Protein AF-X1IGQ1-F1 (afdb_monomer_lite)

Rad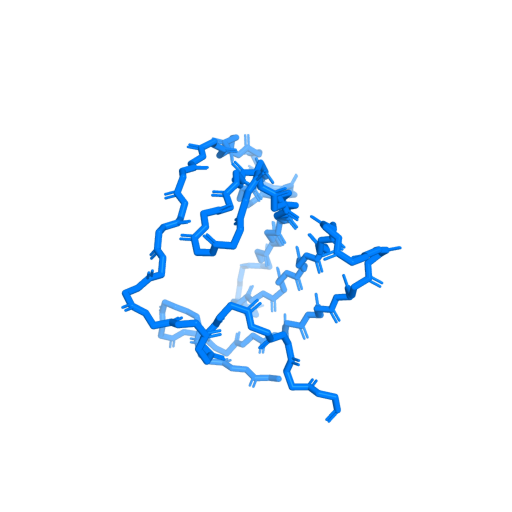ius of gyration: 13.38 Å; chains: 1; bounding box: 31×25×34 Å

Organism: NCBI:txid412755

Sequence (78 aa):
MGIFAGKPGLSYDRLLSDRLRLQADLWNPDAERFDLRLHYRLRPGLDLTLGGYEIFSGSEPLIGLRYYLSEAEARPHE

Foldseek 3Di:
DDADPNWDKDWDWDDPDPFKIWIWIFTDPPQTKIWIWIWGHPDQQKTWIWIWIRPPNDTDTDTDMGGDPDSVVSDDDD

Secondary structure (DSSP, 8-state):
-EEETTEEEEEEEEEEETTEEEEEEEE-TTS-EEEEEEEEEEETTEEEEEEEE-TTTS-EEEEEEEE-SSTTTTSPP-

pLDDT: mean 84.14, std 12.56, range [38.84, 95.69]

Structure (mmCIF, N/CA/C/O backbone):
data_AF-X1IGQ1-F1
#
_entry.id   AF-X1IGQ1-F1
#
loop_
_atom_site.group_PDB
_atom_site.id
_atom_site.type_symbol
_atom_site.label_atom_id
_atom_site.label_alt_id
_atom_site.label_comp_id
_atom_site.label_asym_id
_atom_site.label_entity_id
_atom_site.label_seq_id
_atom_site.pdbx_PDB_ins_code
_atom_site.Ca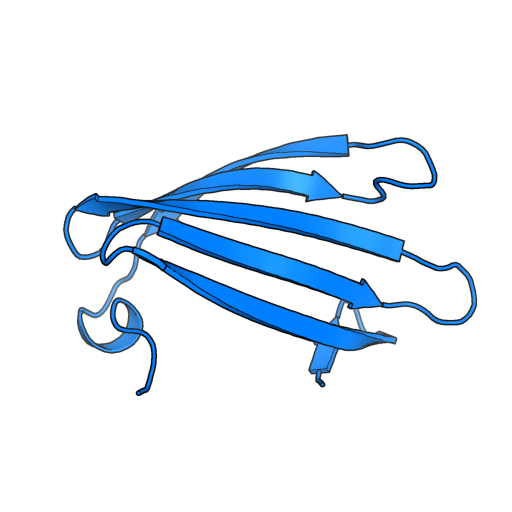rtn_x
_atom_site.Cartn_y
_atom_site.Cartn_z
_atom_site.occupancy
_atom_site.B_iso_or_equiv
_atom_site.auth_seq_id
_atom_site.auth_comp_id
_atom_site.auth_asym_id
_atom_site.auth_atom_id
_atom_site.pdbx_PDB_model_num
ATOM 1 N N . MET A 1 1 ? -1.018 -14.242 -5.570 1.00 60.72 1 MET A N 1
ATOM 2 C CA . MET A 1 1 ? -0.936 -13.949 -7.019 1.00 60.72 1 MET A CA 1
ATOM 3 C C . MET A 1 1 ? -2.275 -13.419 -7.479 1.00 60.72 1 MET A C 1
ATOM 5 O O . MET A 1 1 ? -3.290 -13.936 -7.030 1.00 60.72 1 MET A O 1
ATOM 9 N N . GLY A 1 2 ? -2.273 -12.393 -8.324 1.00 71.62 2 GLY A N 1
ATOM 10 C CA . GLY A 1 2 ? -3.490 -11.742 -8.801 1.00 71.62 2 GLY A CA 1
ATOM 11 C C . GLY A 1 2 ? -3.275 -11.022 -10.127 1.00 71.62 2 GLY A C 1
ATOM 12 O O . GLY A 1 2 ? -2.170 -11.018 -10.673 1.00 71.62 2 GLY A O 1
ATOM 13 N N . ILE A 1 3 ? -4.351 -10.431 -10.641 1.00 70.88 3 ILE A N 1
ATOM 14 C CA . ILE A 1 3 ? -4.322 -9.573 -11.825 1.00 70.88 3 ILE A CA 1
ATOM 15 C C . ILE A 1 3 ? -4.488 -8.127 -11.354 1.00 70.88 3 ILE A C 1
ATOM 17 O O . ILE A 1 3 ? -5.505 -7.785 -10.752 1.00 70.88 3 ILE A O 1
ATOM 21 N N . PHE A 1 4 ? -3.504 -7.285 -11.657 1.00 75.06 4 PHE A N 1
ATOM 22 C CA . PHE A 1 4 ? -3.480 -5.859 -11.336 1.00 75.06 4 PHE A CA 1
ATOM 23 C C . PHE A 1 4 ? -3.444 -5.072 -12.639 1.00 75.06 4 PHE A C 1
ATOM 25 O O . PHE A 1 4 ? -2.563 -5.290 -13.468 1.00 75.06 4 PHE A O 1
ATOM 32 N N . ALA A 1 5 ? -4.438 -4.209 -12.862 1.00 71.62 5 ALA A N 1
ATOM 33 C CA . ALA A 1 5 ? -4.580 -3.449 -14.110 1.00 71.62 5 ALA A CA 1
ATOM 34 C C . ALA A 1 5 ? -4.467 -4.321 -15.389 1.00 71.62 5 ALA A C 1
ATOM 36 O O . ALA A 1 5 ? -3.885 -3.912 -16.390 1.00 71.62 5 ALA A O 1
ATOM 37 N N . GLY A 1 6 ? -4.994 -5.552 -15.348 1.00 78.81 6 GLY A N 1
ATOM 38 C CA . GLY A 1 6 ? -4.940 -6.500 -16.470 1.00 78.81 6 GLY A CA 1
ATOM 39 C C . GLY A 1 6 ? -3.605 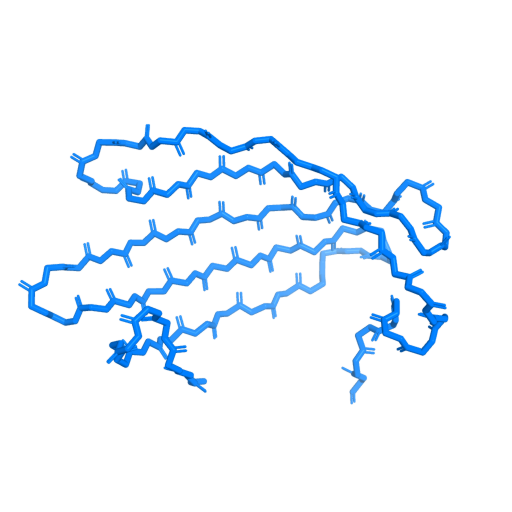-7.237 -16.643 1.00 78.81 6 GLY A C 1
ATOM 40 O O . GLY A 1 6 ? -3.473 -8.027 -17.574 1.00 78.81 6 GLY A O 1
ATOM 41 N N . LYS A 1 7 ? -2.629 -7.024 -15.754 1.00 83.12 7 LYS A N 1
ATOM 42 C CA . LYS A 1 7 ? -1.314 -7.675 -15.788 1.00 83.12 7 LYS A CA 1
ATOM 43 C C . LYS A 1 7 ? -1.122 -8.628 -14.606 1.00 83.12 7 LYS A C 1
ATOM 45 O O . LYS A 1 7 ? -1.655 -8.369 -13.525 1.00 83.12 7 LYS A O 1
ATOM 50 N N . PRO A 1 8 ? -0.373 -9.730 -14.779 1.00 83.56 8 PRO A N 1
ATOM 51 C CA . PRO A 1 8 ? -0.073 -10.627 -13.673 1.00 83.56 8 PRO A CA 1
ATOM 52 C C . PRO A 1 8 ? 0.806 -9.928 -12.631 1.00 83.56 8 PRO A C 1
ATOM 54 O O . PRO A 1 8 ? 1.679 -9.121 -12.968 1.00 83.56 8 PRO A O 1
ATOM 57 N N . GLY A 1 9 ? 0.575 -10.268 -11.365 1.00 87.75 9 GLY A N 1
ATOM 58 C CA . GLY A 1 9 ? 1.357 -9.750 -10.253 1.00 87.75 9 GLY A CA 1
ATOM 59 C C . GLY A 1 9 ? 1.373 -10.649 -9.022 1.00 87.75 9 GLY A C 1
ATOM 60 O O . GLY A 1 9 ? 0.516 -11.517 -8.795 1.00 87.75 9 GLY A O 1
ATOM 61 N N . LEU A 1 10 ? 2.392 -10.413 -8.212 1.00 89.12 10 LEU A N 1
ATOM 62 C CA . LEU A 1 10 ? 2.608 -10.963 -6.888 1.00 89.12 10 LEU A CA 1
ATOM 63 C C . LEU A 1 10 ? 2.204 -9.904 -5.862 1.00 89.12 10 LEU A C 1
ATOM 65 O O . LEU A 1 10 ? 2.742 -8.807 -5.882 1.00 89.12 10 LEU A O 1
ATOM 69 N N . SER A 1 11 ? 1.287 -10.258 -4.962 1.00 89.31 11 SER A N 1
ATOM 70 C CA . SER A 1 11 ? 0.996 -9.460 -3.767 1.00 89.31 11 SER A CA 1
ATOM 71 C C . SER A 1 11 ? 1.583 -10.159 -2.559 1.00 89.31 11 SER A C 1
ATOM 73 O O . SER A 1 11 ? 1.495 -11.389 -2.447 1.00 89.31 11 SER A O 1
ATOM 75 N N . TYR A 1 12 ? 2.135 -9.365 -1.655 1.00 90.31 12 TYR A N 1
ATOM 76 C CA . TYR A 1 12 ? 2.492 -9.755 -0.310 1.00 90.31 12 TYR A CA 1
ATOM 77 C C . TYR A 1 12 ? 1.750 -8.865 0.686 1.00 90.31 12 TYR A C 1
ATOM 79 O O . TYR A 1 12 ? 2.005 -7.666 0.785 1.00 90.31 12 TYR A O 1
ATOM 87 N N . ASP A 1 13 ? 0.862 -9.481 1.460 1.00 91.94 13 ASP A N 1
ATOM 88 C CA . ASP A 1 13 ? 0.090 -8.829 2.508 1.00 91.94 13 ASP A CA 1
ATOM 89 C C . ASP A 1 13 ? 0.557 -9.335 3.872 1.00 91.94 13 ASP A C 1
ATOM 91 O O . ASP A 1 13 ? 0.579 -10.541 4.130 1.00 91.94 13 ASP A O 1
ATOM 95 N N . ARG A 1 14 ? 0.914 -8.419 4.774 1.00 91.00 14 ARG A N 1
ATOM 96 C CA . ARG A 1 14 ? 1.316 -8.761 6.140 1.00 91.00 14 ARG A CA 1
ATOM 97 C C . ARG A 1 14 ? 0.610 -7.886 7.155 1.00 91.00 14 ARG A C 1
ATOM 99 O O . ARG A 1 14 ? 0.697 -6.658 7.116 1.00 91.00 14 ARG A O 1
ATOM 106 N N . LEU A 1 15 ? -0.037 -8.528 8.121 1.00 93.62 15 LEU A N 1
ATOM 107 C CA . LEU A 1 15 ? -0.499 -7.854 9.323 1.00 93.62 15 LEU A CA 1
ATOM 108 C C . LEU A 1 15 ? 0.715 -7.580 10.225 1.00 93.62 15 LEU A C 1
ATOM 110 O O . LEU A 1 15 ? 1.393 -8.507 10.663 1.00 93.62 15 LEU A O 1
ATOM 114 N N . LEU A 1 16 ? 1.019 -6.304 10.453 1.00 92.62 16 LEU A N 1
ATOM 115 C CA . LEU A 1 16 ? 2.072 -5.874 11.376 1.00 92.62 16 LEU A CA 1
ATOM 116 C C . LEU A 1 16 ? 1.525 -5.733 12.805 1.00 92.62 16 LEU A C 1
ATOM 118 O O . LEU A 1 16 ? 2.257 -5.936 13.768 1.00 92.62 16 LEU A O 1
ATOM 122 N N . SER A 1 17 ? 0.241 -5.388 12.933 1.00 91.69 17 SER A N 1
ATOM 123 C CA . SER A 1 17 ? -0.526 -5.363 14.184 1.00 91.69 17 SER A CA 1
ATOM 124 C C . SER A 1 17 ? -2.029 -5.381 13.885 1.00 91.69 17 SER A C 1
ATOM 126 O O . SER A 1 17 ? -2.428 -5.207 12.735 1.00 91.69 17 SER A O 1
ATOM 128 N N . ASP A 1 18 ? -2.881 -5.467 14.909 1.00 89.50 18 ASP A N 1
ATOM 129 C CA . ASP A 1 18 ? -4.351 -5.433 14.764 1.00 89.50 18 ASP A CA 1
ATOM 130 C C . ASP A 1 18 ? -4.889 -4.209 14.005 1.00 89.50 18 ASP A C 1
ATOM 132 O O . ASP A 1 18 ? -6.019 -4.209 13.505 1.00 89.50 18 ASP A O 1
ATOM 136 N N . ARG A 1 19 ? -4.091 -3.139 13.942 1.00 92.06 19 ARG A N 1
ATOM 137 C CA . ARG A 1 19 ? -4.437 -1.889 13.264 1.00 92.06 19 ARG A CA 1
ATOM 138 C C . ARG A 1 19 ? -3.559 -1.587 12.063 1.00 92.06 19 ARG A C 1
ATOM 140 O O . ARG A 1 19 ? -3.866 -0.634 11.364 1.00 92.06 19 ARG A O 1
ATOM 147 N N . LEU A 1 20 ? -2.480 -2.328 11.826 1.00 93.75 20 LEU A N 1
ATOM 148 C CA . LEU A 1 20 ? -1.502 -1.982 10.803 1.00 93.75 20 LEU A CA 1
ATOM 149 C C . LEU A 1 20 ? -1.284 -3.145 9.843 1.00 93.75 20 LEU A C 1
ATOM 151 O O . LEU A 1 20 ? -0.872 -4.232 10.250 1.00 93.75 20 LEU A O 1
ATOM 155 N N . ARG A 1 21 ? -1.505 -2.896 8.555 1.00 94.38 21 ARG A N 1
ATOM 156 C CA . ARG A 1 21 ? -1.230 -3.845 7.475 1.00 94.38 21 ARG A CA 1
ATOM 157 C C . ARG A 1 21 ? -0.266 -3.228 6.478 1.00 94.38 21 ARG A C 1
ATOM 159 O O . ARG A 1 21 ? -0.464 -2.096 6.048 1.00 94.38 21 ARG A O 1
ATOM 166 N N . LEU A 1 22 ? 0.745 -3.995 6.102 1.00 93.94 22 LEU A N 1
ATOM 167 C CA . LEU A 1 22 ? 1.627 -3.698 4.987 1.00 93.94 22 LEU A CA 1
ATOM 168 C C . LEU A 1 22 ? 1.183 -4.521 3.780 1.00 93.94 22 LEU A C 1
ATOM 170 O O . LEU A 1 22 ? 0.937 -5.719 3.914 1.00 93.94 22 LEU A O 1
ATOM 174 N N . GLN A 1 23 ? 1.110 -3.879 2.625 1.00 93.94 23 GLN A N 1
ATOM 175 C CA . GLN A 1 23 ? 0.856 -4.502 1.339 1.00 93.94 23 GLN A CA 1
ATOM 176 C C . GLN A 1 23 ? 1.962 -4.078 0.374 1.00 93.94 23 GLN A C 1
ATOM 178 O O . GLN A 1 23 ? 2.287 -2.895 0.272 1.00 93.94 23 GLN A O 1
ATOM 183 N N . ALA A 1 24 ? 2.557 -5.056 -0.294 1.00 92.69 24 ALA A N 1
ATOM 184 C CA . ALA A 1 24 ? 3.590 -4.858 -1.293 1.00 92.69 24 ALA A CA 1
ATOM 185 C C . ALA A 1 24 ? 3.214 -5.641 -2.549 1.00 92.69 24 ALA A C 1
ATOM 187 O O . ALA A 1 24 ? 3.037 -6.858 -2.486 1.00 92.69 24 ALA A O 1
ATOM 188 N N . ASP A 1 25 ? 3.114 -4.949 -3.676 1.00 91.38 25 ASP A N 1
ATOM 189 C CA . ASP A 1 25 ? 2.703 -5.536 -4.945 1.00 91.38 25 ASP A CA 1
ATOM 190 C C . ASP A 1 25 ? 3.821 -5.387 -5.967 1.00 91.38 25 ASP A C 1
ATOM 192 O O . ASP A 1 25 ? 4.260 -4.279 -6.259 1.00 91.38 25 ASP A O 1
ATOM 196 N N . LEU A 1 26 ? 4.258 -6.509 -6.532 1.00 90.69 26 LEU A N 1
ATOM 197 C CA . LEU A 1 26 ? 5.148 -6.553 -7.684 1.00 90.69 26 LEU A CA 1
ATOM 198 C C . LEU A 1 26 ? 4.350 -7.050 -8.886 1.00 90.69 26 LEU A C 1
ATOM 200 O O . LEU A 1 26 ? 3.894 -8.195 -8.912 1.00 90.69 26 LEU A O 1
ATOM 204 N N . TRP A 1 27 ? 4.172 -6.206 -9.891 1.00 88.25 27 TRP A N 1
ATOM 205 C CA . TRP A 1 27 ? 3.344 -6.519 -11.051 1.00 88.25 27 TRP A CA 1
ATOM 206 C C . TRP A 1 27 ? 3.963 -5.976 -12.335 1.00 88.25 27 TRP A C 1
ATOM 208 O O . TRP A 1 27 ? 4.916 -5.202 -12.295 1.00 88.25 27 TRP A O 1
ATOM 218 N N . ASN A 1 28 ? 3.407 -6.395 -13.477 1.00 81.81 28 ASN A N 1
ATOM 219 C CA . ASN A 1 28 ? 3.885 -6.037 -14.815 1.00 81.81 28 ASN A CA 1
ATOM 220 C C . ASN A 1 28 ? 5.321 -6.533 -15.110 1.00 81.81 28 ASN A C 1
ATOM 222 O O . ASN A 1 28 ? 6.279 -5.794 -14.908 1.00 81.81 28 ASN A O 1
ATOM 226 N N . PRO A 1 29 ? 5.489 -7.757 -15.640 1.00 75.62 29 PRO A N 1
ATOM 227 C CA . PRO A 1 29 ? 6.816 -8.318 -15.910 1.00 75.62 29 PRO A CA 1
ATOM 228 C C . PRO A 1 29 ? 7.592 -7.579 -17.014 1.00 75.62 29 PRO A C 1
ATOM 230 O O . PRO A 1 29 ? 8.815 -7.635 -17.027 1.00 75.62 29 PRO A O 1
ATOM 233 N N . ASP A 1 30 ? 6.906 -6.879 -17.925 1.00 81.69 30 ASP A N 1
ATOM 234 C CA . ASP A 1 30 ? 7.551 -6.153 -19.032 1.00 81.69 30 ASP A CA 1
ATOM 235 C C . ASP A 1 30 ? 8.166 -4.816 -18.590 1.00 81.69 30 ASP A C 1
ATOM 237 O O . ASP A 1 30 ? 9.056 -4.278 -19.242 1.00 81.69 30 ASP A O 1
ATOM 241 N N . ALA A 1 31 ? 7.653 -4.253 -17.496 1.00 80.31 31 ALA A N 1
ATOM 242 C CA . ALA A 1 31 ? 8.166 -3.047 -16.868 1.00 80.31 31 ALA A CA 1
ATOM 243 C C . ALA A 1 31 ? 7.866 -3.165 -15.378 1.00 80.31 31 ALA A C 1
ATOM 245 O O . ALA A 1 31 ? 6.747 -2.848 -14.967 1.00 80.31 31 ALA A O 1
ATOM 246 N N . GLU A 1 32 ? 8.840 -3.688 -14.627 1.00 82.00 32 GLU A N 1
ATOM 247 C CA . GLU A 1 32 ? 8.703 -4.039 -13.213 1.00 82.00 32 GLU A CA 1
ATOM 248 C C . GLU A 1 32 ? 8.137 -2.862 -12.420 1.00 82.00 32 GLU A C 1
ATOM 250 O O . GLU A 1 32 ? 8.759 -1.805 -12.296 1.00 82.00 32 GLU A O 1
ATOM 255 N N . ARG A 1 33 ? 6.931 -3.048 -11.885 1.00 87.75 33 ARG A N 1
ATOM 256 C CA . ARG A 1 33 ? 6.264 -2.057 -11.046 1.00 87.75 33 ARG A CA 1
ATOM 257 C C . ARG A 1 33 ? 6.138 -2.599 -9.648 1.00 87.75 33 ARG A C 1
ATOM 259 O O . ARG A 1 33 ? 5.622 -3.696 -9.443 1.00 87.75 33 ARG A O 1
ATOM 266 N N . PHE A 1 34 ? 6.616 -1.801 -8.707 1.00 90.56 34 PHE A N 1
ATOM 267 C CA . PHE A 1 34 ? 6.518 -2.094 -7.296 1.00 90.56 34 PHE A CA 1
ATOM 268 C C . PHE A 1 34 ? 5.725 -1.007 -6.597 1.00 90.56 34 PHE A C 1
ATOM 270 O O . PHE A 1 34 ? 6.118 0.163 -6.622 1.00 90.56 34 PHE A O 1
ATOM 277 N N . ASP A 1 35 ? 4.649 -1.427 -5.946 1.00 91.56 35 ASP A N 1
ATOM 278 C CA . ASP A 1 35 ? 3.782 -0.562 -5.167 1.00 91.56 35 ASP A CA 1
ATOM 279 C C . ASP A 1 35 ? 3.860 -0.973 -3.702 1.00 91.56 35 ASP A C 1
ATOM 281 O O . ASP A 1 35 ? 3.845 -2.159 -3.361 1.00 91.56 35 ASP A O 1
ATOM 285 N N . LEU A 1 36 ? 3.922 0.019 -2.820 1.00 93.25 36 LEU A N 1
ATOM 286 C CA . LEU A 1 36 ? 3.993 -0.196 -1.382 1.00 93.25 36 LEU A CA 1
ATOM 287 C C . LEU A 1 36 ? 2.889 0.594 -0.696 1.00 93.25 36 LEU A C 1
ATOM 289 O O . LEU A 1 36 ? 2.783 1.808 -0.866 1.00 93.25 36 LEU A O 1
ATOM 293 N N . ARG A 1 37 ? 2.074 -0.088 0.106 1.00 94.25 37 ARG A N 1
ATOM 294 C CA . ARG A 1 37 ? 0.935 0.499 0.811 1.00 94.25 37 ARG A CA 1
ATOM 295 C C . ARG A 1 37 ? 0.919 0.065 2.268 1.00 94.25 37 ARG A C 1
ATOM 297 O O . ARG A 1 37 ? 1.130 -1.093 2.612 1.00 94.25 37 ARG A O 1
ATOM 304 N N . LEU A 1 38 ? 0.633 1.021 3.131 1.00 94.50 38 LEU A N 1
ATOM 305 C CA . LEU A 1 38 ? 0.446 0.857 4.556 1.00 94.50 38 LEU A CA 1
ATOM 306 C C . LEU A 1 38 ? -0.986 1.263 4.889 1.00 94.50 38 LEU A C 1
ATOM 308 O O . LEU A 1 38 ? -1.404 2.388 4.619 1.00 94.50 38 LEU A O 1
ATOM 312 N N . HIS A 1 39 ? -1.730 0.347 5.492 1.00 95.00 39 HIS A N 1
ATOM 313 C CA . HIS A 1 39 ? -3.099 0.579 5.924 1.00 95.00 39 HIS A CA 1
ATOM 314 C C . HIS A 1 39 ? -3.139 0.644 7.445 1.00 95.00 39 HIS A C 1
ATOM 316 O O . HIS A 1 39 ? -2.806 -0.331 8.123 1.00 95.00 39 HIS A O 1
ATOM 322 N N . TYR A 1 40 ? -3.550 1.793 7.972 1.00 94.50 40 TYR A N 1
ATOM 323 C CA . TYR A 1 40 ? -3.756 2.022 9.392 1.00 94.50 40 TYR A CA 1
ATOM 324 C C . TYR A 1 40 ? -5.247 2.123 9.710 1.00 94.50 40 TYR A C 1
ATOM 326 O O . TYR A 1 40 ? -5.938 3.032 9.250 1.00 94.50 40 TYR A O 1
ATOM 334 N N . ARG A 1 41 ? -5.747 1.211 10.537 1.00 93.81 41 ARG A N 1
ATOM 335 C CA . ARG A 1 41 ? -7.132 1.193 10.996 1.00 93.81 41 ARG A CA 1
A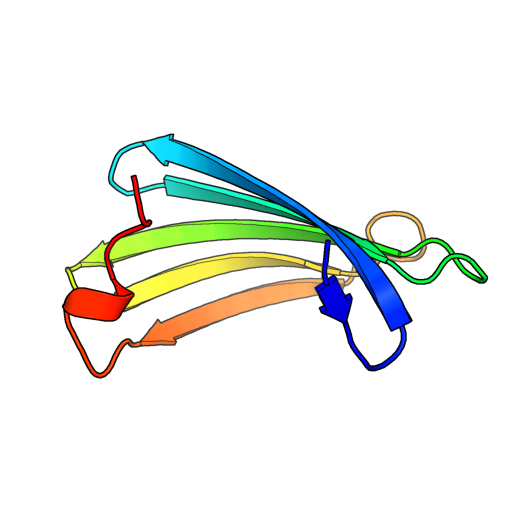TOM 336 C C . ARG A 1 41 ? -7.375 2.305 12.001 1.00 93.81 41 ARG A C 1
ATOM 338 O O .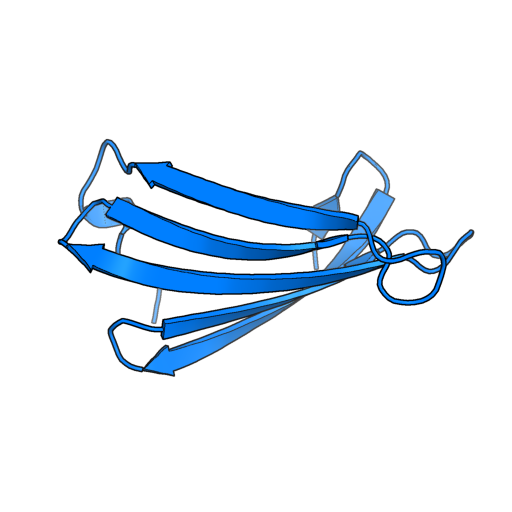 ARG A 1 41 ? -6.916 2.238 13.143 1.00 93.81 41 ARG A O 1
ATOM 345 N N . LEU A 1 42 ? -8.162 3.292 11.586 1.00 92.94 42 LEU A N 1
ATOM 346 C CA . LEU A 1 42 ? -8.593 4.388 12.450 1.00 92.94 42 LEU A CA 1
ATOM 347 C C . LEU A 1 42 ? -9.689 3.914 13.410 1.00 92.94 42 LEU A C 1
ATOM 349 O O . LEU A 1 42 ? -9.659 4.216 14.601 1.00 92.94 42 LEU A O 1
ATOM 353 N N . ARG A 1 43 ? -10.654 3.155 12.883 1.00 90.69 43 ARG A N 1
ATOM 354 C CA . ARG A 1 43 ? -11.766 2.540 13.623 1.00 90.69 43 ARG A CA 1
ATOM 355 C C . ARG A 1 43 ? -12.324 1.353 12.825 1.00 90.69 43 ARG A C 1
ATOM 357 O O . ARG A 1 43 ? -12.002 1.238 11.642 1.00 90.69 43 ARG A O 1
ATOM 364 N N . PRO A 1 44 ? -13.159 0.479 13.416 1.00 87.94 44 PRO A N 1
ATOM 365 C CA . PRO A 1 44 ? -13.856 -0.549 12.646 1.00 87.94 44 PRO A CA 1
ATOM 366 C C . PRO A 1 44 ? -14.565 0.065 11.428 1.00 87.94 44 PRO A C 1
ATOM 368 O O . PRO A 1 44 ? -15.282 1.057 11.560 1.00 87.94 44 PRO A O 1
ATOM 371 N N . GLY A 1 45 ? -14.289 -0.473 10.237 1.00 88.44 45 GLY A N 1
ATOM 372 C CA . GLY A 1 45 ? -14.854 0.011 8.975 1.00 88.44 45 GLY A CA 1
ATOM 373 C C . GLY A 1 45 ? -14.179 1.239 8.344 1.00 88.44 45 GLY A C 1
ATOM 374 O O . GLY A 1 45 ? -14.664 1.705 7.316 1.00 88.44 45 GLY A O 1
ATOM 375 N N . LEU A 1 46 ? -13.074 1.767 8.891 1.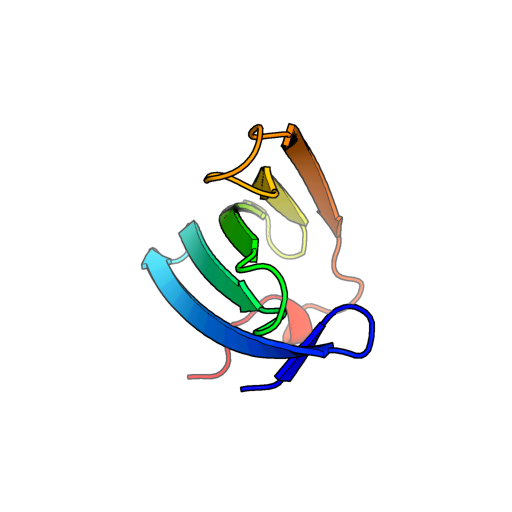00 91.81 46 LEU A N 1
ATOM 376 C CA . LEU A 1 46 ? -12.333 2.883 8.282 1.00 91.81 46 LEU A CA 1
ATOM 377 C C . LEU A 1 46 ? -10.813 2.734 8.440 1.00 91.81 46 LEU A C 1
ATOM 379 O O . LEU A 1 46 ? -10.289 2.781 9.558 1.00 91.81 46 LEU A O 1
ATOM 383 N N . ASP A 1 47 ? -10.116 2.702 7.306 1.00 94.94 47 ASP A N 1
ATOM 384 C CA . ASP A 1 47 ? -8.657 2.655 7.237 1.00 94.94 47 ASP A CA 1
ATOM 385 C C . ASP A 1 47 ? -8.092 3.903 6.540 1.00 94.94 47 ASP A C 1
ATOM 387 O O . ASP A 1 47 ? -8.609 4.369 5.522 1.00 94.94 47 ASP A O 1
ATOM 391 N N . LEU A 1 48 ? -6.987 4.419 7.070 1.00 95.12 48 LEU A N 1
ATOM 392 C CA . LEU A 1 48 ? -6.092 5.351 6.395 1.00 95.12 48 LEU A CA 1
ATOM 393 C C . LEU A 1 48 ? -5.084 4.551 5.571 1.00 95.12 48 LEU A C 1
ATOM 395 O O . LEU A 1 48 ? -4.476 3.615 6.078 1.00 95.12 48 LEU A O 1
ATOM 399 N N . THR A 1 49 ? -4.883 4.933 4.318 1.00 95.69 49 THR A N 1
ATOM 400 C CA . THR A 1 49 ? -3.887 4.346 3.422 1.00 95.69 49 THR A CA 1
ATOM 401 C C . THR A 1 49 ? -2.803 5.369 3.139 1.00 95.69 49 THR A C 1
ATOM 403 O O . THR A 1 49 ? -3.103 6.493 2.740 1.00 95.69 49 THR A O 1
ATOM 406 N N . LEU A 1 50 ? -1.555 4.962 3.332 1.00 94.75 50 LEU A N 1
ATOM 407 C CA . LEU A 1 50 ? -0.353 5.709 2.979 1.00 94.75 50 LEU A CA 1
ATOM 408 C C . LEU A 1 50 ? 0.496 4.814 2.088 1.00 94.75 50 LEU A C 1
ATOM 410 O O . LEU A 1 50 ? 0.640 3.633 2.386 1.00 94.75 50 LEU A O 1
ATOM 414 N N . GLY A 1 51 ? 1.069 5.328 1.013 1.00 92.88 51 GLY A N 1
ATOM 415 C CA . GLY A 1 51 ? 1.882 4.483 0.152 1.00 92.88 51 GLY A CA 1
ATOM 416 C C . GLY A 1 51 ? 2.524 5.222 -0.997 1.00 92.88 51 GLY A C 1
ATOM 417 O O . GLY A 1 51 ? 2.536 6.450 -1.034 1.00 92.88 51 GLY A O 1
ATOM 418 N N . GLY A 1 52 ? 3.032 4.448 -1.940 1.00 91.44 52 GLY A N 1
ATOM 419 C CA . GLY A 1 52 ? 3.482 4.955 -3.218 1.00 91.44 52 GLY A CA 1
ATOM 420 C C . GLY A 1 52 ? 3.408 3.891 -4.298 1.00 91.44 52 GLY A C 1
ATOM 421 O O . GLY A 1 52 ? 3.527 2.695 -4.014 1.00 91.44 52 GLY A O 1
ATOM 422 N N . TYR A 1 53 ? 3.200 4.357 -5.520 1.00 88.75 53 TYR A N 1
ATOM 423 C CA . TYR A 1 53 ? 3.260 3.550 -6.730 1.00 88.75 53 TYR A CA 1
ATOM 424 C C . TYR A 1 53 ? 4.621 3.705 -7.387 1.00 88.75 53 TYR A C 1
ATOM 426 O O . TYR A 1 53 ? 5.287 4.726 -7.193 1.00 88.75 53 TYR A O 1
ATOM 434 N N . GLU A 1 54 ? 5.013 2.710 -8.182 1.00 85.88 54 GLU A N 1
ATOM 435 C CA . GLU A 1 54 ? 6.187 2.821 -9.055 1.00 85.88 54 GLU A CA 1
ATOM 436 C C . GLU A 1 54 ? 7.466 3.243 -8.304 1.00 85.88 54 GLU A C 1
ATOM 438 O O . GLU A 1 54 ? 8.252 4.075 -8.765 1.00 85.88 54 GLU A O 1
ATOM 443 N N . ILE A 1 55 ? 7.689 2.660 -7.121 1.00 84.06 55 ILE A N 1
ATOM 444 C CA . ILE A 1 55 ? 8.768 3.059 -6.199 1.00 84.06 55 ILE A CA 1
ATOM 445 C C . ILE A 1 55 ? 10.152 3.053 -6.883 1.00 84.06 55 ILE A C 1
ATOM 447 O O . ILE A 1 55 ? 11.025 3.833 -6.510 1.00 84.06 55 ILE A O 1
ATOM 451 N N . PHE A 1 56 ? 10.354 2.209 -7.902 1.00 80.75 56 PHE A N 1
ATOM 452 C CA . PHE A 1 56 ? 11.621 2.087 -8.631 1.00 80.75 56 PHE A CA 1
ATOM 453 C C . PHE A 1 56 ? 11.770 3.005 -9.855 1.00 80.75 56 PHE A C 1
ATOM 455 O O . PHE A 1 56 ? 12.897 3.205 -10.305 1.00 80.75 56 PHE A O 1
ATOM 462 N N . SER A 1 57 ? 10.685 3.566 -10.400 1.00 77.88 57 SER A N 1
ATOM 463 C CA . SER A 1 57 ? 10.701 4.326 -11.667 1.00 77.88 57 SER A CA 1
ATOM 464 C C . SER A 1 57 ? 10.293 5.795 -11.546 1.00 77.88 57 SER A C 1
ATOM 466 O O . SER A 1 57 ? 10.396 6.529 -12.526 1.00 77.88 57 SER A O 1
ATOM 468 N N . GLY A 1 58 ? 9.892 6.251 -10.358 1.00 72.25 58 GLY A N 1
ATOM 469 C CA . GLY A 1 58 ? 9.517 7.646 -10.120 1.00 72.25 58 GLY A CA 1
ATOM 470 C C . GLY A 1 58 ? 8.371 7.729 -9.129 1.00 72.25 58 GLY A C 1
ATOM 471 O O . GLY A 1 58 ? 7.260 8.064 -9.515 1.00 72.25 58 GLY A O 1
ATOM 472 N N . SER A 1 59 ? 8.661 7.388 -7.870 1.00 81.50 59 SER A N 1
ATOM 473 C CA . SER A 1 59 ? 7.657 7.121 -6.836 1.00 81.50 59 SER A CA 1
ATOM 474 C C . SER A 1 59 ? 6.537 8.165 -6.787 1.00 81.50 59 SER A C 1
ATOM 476 O O . SER A 1 59 ? 6.790 9.334 -6.476 1.00 81.50 59 SER A O 1
ATOM 478 N N . GLU A 1 60 ? 5.301 7.725 -7.003 1.00 87.50 60 GLU A N 1
ATOM 479 C CA . GLU A 1 60 ? 4.113 8.570 -6.885 1.00 87.50 60 GLU A CA 1
ATOM 480 C C . GLU A 1 60 ? 3.464 8.351 -5.514 1.00 87.50 60 GLU A C 1
ATOM 482 O O . GLU A 1 60 ? 2.965 7.253 -5.251 1.00 87.50 60 GLU A O 1
ATOM 487 N N . PRO A 1 61 ? 3.467 9.345 -4.607 1.00 90.62 61 PRO A N 1
ATOM 488 C CA . PRO A 1 61 ? 2.911 9.170 -3.273 1.00 90.62 61 PRO A CA 1
ATOM 489 C C . PRO A 1 61 ? 1.384 9.041 -3.308 1.00 90.62 61 PRO A C 1
ATOM 491 O O . PRO A 1 61 ? 0.688 9.746 -4.036 1.00 90.62 61 PRO A O 1
ATOM 494 N N . LEU A 1 62 ? 0.859 8.184 -2.437 1.00 91.69 62 LEU A N 1
ATOM 495 C CA . LEU A 1 62 ? -0.563 7.943 -2.234 1.00 91.69 62 LEU A CA 1
ATOM 496 C C . LEU A 1 62 ? -0.942 8.229 -0.782 1.00 91.69 62 LEU A C 1
ATOM 498 O O . LEU A 1 62 ? -0.342 7.697 0.154 1.00 91.69 62 LEU A O 1
ATOM 502 N N . ILE A 1 63 ? -2.022 8.988 -0.607 1.00 94.56 63 ILE A N 1
ATOM 503 C CA . ILE A 1 63 ? -2.745 9.113 0.658 1.00 94.56 63 ILE A CA 1
ATOM 504 C C . ILE A 1 63 ? -4.230 8.933 0.354 1.00 94.56 63 ILE A C 1
ATOM 506 O O . ILE A 1 63 ? -4.760 9.561 -0.560 1.00 94.56 63 ILE A O 1
ATOM 510 N N . GLY A 1 64 ? -4.913 8.078 1.110 1.00 94.62 64 GLY A N 1
ATOM 511 C CA . GLY A 1 64 ? -6.327 7.800 0.880 1.00 94.62 64 GLY A CA 1
ATOM 512 C C . GLY A 1 64 ? -7.050 7.288 2.114 1.00 94.62 64 GLY A C 1
ATOM 513 O O . GLY A 1 64 ? -6.436 6.840 3.079 1.00 94.62 64 GLY A O 1
ATOM 514 N N . LEU A 1 65 ? -8.378 7.335 2.073 1.00 94.62 65 LEU A N 1
ATOM 515 C CA . LEU A 1 65 ? -9.248 6.734 3.079 1.00 94.62 65 LEU A CA 1
ATOM 516 C C . LEU A 1 65 ? -10.033 5.593 2.439 1.00 94.62 65 LEU A C 1
ATOM 518 O O . LEU A 1 65 ? -10.544 5.731 1.329 1.00 94.62 65 LEU A O 1
ATOM 522 N N . ARG A 1 66 ? -10.148 4.475 3.153 1.00 90.44 66 ARG A N 1
ATOM 523 C CA . ARG A 1 66 ? -10.925 3.310 2.733 1.00 90.44 66 ARG A CA 1
ATOM 524 C C . ARG A 1 66 ? -12.025 3.047 3.747 1.00 90.44 66 ARG A C 1
ATOM 526 O O . ARG A 1 66 ? -11.742 2.783 4.913 1.00 90.44 66 ARG A O 1
ATOM 533 N N . TYR A 1 67 ? -13.268 3.120 3.288 1.00 90.69 67 TYR A N 1
ATOM 534 C CA . TYR A 1 67 ? -14.449 2.809 4.084 1.00 90.69 67 TYR A CA 1
ATOM 535 C C . TYR A 1 67 ? -14.997 1.436 3.693 1.00 90.69 67 TYR A C 1
ATOM 537 O O . TYR A 1 67 ? -15.051 1.116 2.505 1.00 90.69 67 TYR A O 1
ATOM 545 N N . TYR A 1 68 ? -15.402 0.640 4.679 1.00 85.69 68 TYR A N 1
ATOM 546 C CA . TYR A 1 68 ? -16.022 -0.665 4.463 1.00 85.69 68 TYR A CA 1
ATOM 547 C C . TYR A 1 68 ? -17.504 -0.570 4.808 1.00 85.69 68 TYR A C 1
ATOM 549 O O . TYR A 1 68 ? -17.863 -0.112 5.892 1.00 85.69 68 TYR A O 1
ATOM 557 N N . LEU A 1 69 ? -18.358 -1.014 3.886 1.00 79.12 69 LEU A N 1
ATOM 558 C CA . LEU A 1 69 ? -19.809 -1.044 4.089 1.00 79.12 69 LEU A CA 1
ATOM 559 C C . LEU A 1 69 ? -20.238 -2.211 4.999 1.00 79.12 69 LEU A C 1
ATOM 561 O O . LEU A 1 69 ? -21.348 -2.198 5.523 1.00 79.12 69 LEU A O 1
ATOM 565 N N . SER A 1 70 ? -19.356 -3.193 5.211 1.00 71.12 70 SER A N 1
ATOM 566 C CA . SER A 1 70 ? -19.589 -4.385 6.027 1.00 71.12 70 SER A CA 1
ATOM 567 C C . SER A 1 70 ? -18.430 -4.642 6.996 1.00 71.12 70 SER A C 1
ATOM 569 O O . SER A 1 70 ? -17.261 -4.598 6.609 1.00 71.12 70 SER A O 1
ATOM 571 N N . GLU A 1 71 ? -18.742 -4.976 8.256 1.00 60.69 71 GLU A N 1
ATOM 572 C CA . GLU A 1 71 ? -17.741 -5.375 9.264 1.00 60.69 71 GLU A CA 1
ATOM 573 C C . GLU A 1 71 ? -16.987 -6.662 8.890 1.00 60.69 71 GLU A C 1
ATOM 575 O O . GLU A 1 71 ? -15.863 -6.866 9.354 1.00 60.69 71 GLU A O 1
ATOM 580 N N . ALA A 1 72 ? -17.561 -7.511 8.029 1.00 61.62 72 ALA A N 1
ATOM 581 C CA . ALA A 1 72 ? -16.917 -8.741 7.570 1.00 61.62 72 ALA A CA 1
ATOM 582 C C . ALA A 1 72 ? -15.694 -8.459 6.678 1.00 61.62 72 ALA A C 1
ATOM 584 O O . ALA A 1 72 ? -14.686 -9.152 6.779 1.00 61.62 72 ALA A O 1
ATOM 585 N N . GLU A 1 73 ? -15.733 -7.399 5.866 1.00 58.47 73 GLU A N 1
ATOM 586 C CA . GLU A 1 73 ? -14.611 -6.998 5.002 1.00 58.47 73 GLU A CA 1
ATOM 587 C C . GLU A 1 73 ? -13.480 -6.308 5.781 1.00 58.47 73 GLU A C 1
ATOM 589 O O . GLU A 1 73 ? -12.356 -6.186 5.291 1.00 58.47 73 GLU A O 1
ATOM 594 N N . ALA A 1 74 ? -13.763 -5.866 7.010 1.00 56.91 74 ALA A N 1
ATOM 595 C CA . ALA A 1 74 ? -12.789 -5.210 7.868 1.00 56.91 74 ALA A CA 1
ATOM 596 C C . ALA A 1 74 ? -11.833 -6.202 8.554 1.00 56.91 74 ALA A C 1
ATOM 598 O O . ALA A 1 74 ? -10.821 -5.772 9.107 1.00 56.91 74 ALA A O 1
ATOM 599 N N . ARG A 1 75 ? -12.086 -7.517 8.551 1.00 55.34 75 ARG A N 1
ATOM 600 C CA . ARG A 1 75 ? -11.167 -8.497 9.157 1.00 55.34 75 ARG A CA 1
ATOM 601 C C . ARG A 1 75 ? -10.319 -9.181 8.074 1.00 55.34 75 ARG A C 1
ATOM 603 O O . ARG A 1 75 ? -10.871 -9.612 7.068 1.00 55.34 75 ARG A O 1
ATOM 610 N N . PRO A 1 76 ? -8.980 -9.266 8.223 1.00 52.03 76 PRO A N 1
ATOM 611 C CA . PRO A 1 76 ? -8.209 -10.205 7.414 1.00 52.03 76 PRO A CA 1
ATOM 612 C C . PRO A 1 76 ? -8.717 -11.623 7.693 1.00 52.03 76 PRO A C 1
ATOM 614 O O . PRO A 1 76 ? -8.971 -11.949 8.849 1.00 52.03 76 PRO A O 1
ATOM 617 N N . HIS A 1 77 ? -8.871 -12.433 6.647 1.00 51.03 77 HIS A N 1
ATOM 618 C CA . HIS A 1 77 ? -9.033 -13.875 6.806 1.00 51.03 77 HIS A CA 1
ATOM 619 C C . HIS A 1 77 ? -7.776 -14.430 7.493 1.00 51.03 77 HIS A C 1
ATOM 621 O O . HIS A 1 77 ? -6.665 -14.151 7.034 1.00 51.03 77 HIS A O 1
ATOM 627 N N . GLU A 1 78 ? -7.978 -15.129 8.611 1.00 38.84 78 GLU A N 1
ATOM 628 C CA . GLU A 1 78 ? -6.967 -15.940 9.307 1.00 38.84 78 GLU A CA 1
ATOM 629 C C . GLU A 1 78 ? -6.569 -17.172 8.486 1.00 38.84 78 GLU A C 1
ATOM 631 O O . GLU A 1 78 ? -7.454 -17.738 7.799 1.00 38.84 78 GLU A O 1
#